Protein AF-A0A4S5EPX0-F1 (afdb_monomer_lite)

Structure (mmCIF, N/CA/C/O backbone):
data_AF-A0A4S5EPX0-F1
#
_entry.id   AF-A0A4S5EPX0-F1
#
loop_
_atom_site.group_PDB
_atom_site.id
_atom_site.type_symbol
_atom_site.label_atom_id
_atom_site.label_alt_id
_atom_site.label_comp_id
_atom_site.label_asym_id
_atom_site.label_entity_id
_atom_site.label_seq_id
_atom_site.pdbx_PDB_ins_code
_atom_site.Cartn_x
_atom_site.Cartn_y
_atom_site.Cartn_z
_atom_site.occupancy
_atom_site.B_iso_or_equiv
_atom_site.auth_seq_id
_atom_site.auth_comp_id
_atom_site.auth_asym_id
_atom_site.auth_atom_id
_atom_site.pdbx_PDB_model_num
ATOM 1 N N . GLN A 1 1 ? 5.563 -4.425 21.119 1.00 62.06 1 GLN A N 1
ATOM 2 C CA . GLN A 1 1 ? 5.662 -3.514 19.960 1.00 62.06 1 GLN A CA 1
ATOM 3 C C . GLN A 1 1 ? 6.724 -4.083 19.025 1.00 62.06 1 GLN A C 1
ATOM 5 O O . GLN A 1 1 ? 7.813 -4.364 19.507 1.00 62.06 1 GLN A O 1
ATOM 10 N N . LEU A 1 2 ? 6.410 -4.351 17.753 1.00 65.38 2 LEU A N 1
ATOM 11 C CA . LEU A 1 2 ? 7.421 -4.814 16.791 1.00 65.38 2 LEU A CA 1
ATOM 12 C C . LEU A 1 2 ? 8.367 -3.648 16.475 1.00 65.38 2 LEU A C 1
ATOM 14 O O . LEU A 1 2 ? 7.908 -2.526 16.257 1.00 65.38 2 LEU A O 1
ATOM 18 N N . SER A 1 3 ? 9.674 -3.898 16.496 1.00 77.19 3 SER A N 1
ATOM 19 C CA . SER A 1 3 ? 10.660 -2.917 16.033 1.00 77.19 3 SER A CA 1
ATOM 20 C C . SER A 1 3 ? 10.774 -2.985 14.509 1.00 77.19 3 SER A C 1
ATOM 22 O O . SER A 1 3 ? 10.504 -4.031 13.926 1.00 77.19 3 SER A O 1
ATOM 24 N N . ALA A 1 4 ? 11.236 -1.915 13.855 1.00 75.06 4 ALA A N 1
ATOM 25 C CA . ALA A 1 4 ? 11.455 -1.911 12.401 1.00 75.06 4 ALA A CA 1
ATOM 26 C C . ALA A 1 4 ? 12.429 -3.007 11.918 1.00 75.06 4 ALA A C 1
ATOM 28 O O . ALA A 1 4 ? 12.470 -3.319 10.733 1.00 75.06 4 ALA A O 1
ATOM 29 N N . ARG A 1 5 ? 13.228 -3.576 12.827 1.00 83.50 5 ARG A N 1
ATOM 30 C CA . ARG A 1 5 ? 14.191 -4.639 12.527 1.00 83.50 5 ARG A CA 1
ATOM 31 C C . ARG A 1 5 ? 13.637 -6.046 12.749 1.00 83.50 5 ARG A C 1
ATOM 33 O O . ARG A 1 5 ? 14.299 -6.999 12.357 1.00 83.50 5 ARG A O 1
ATOM 40 N N . GLU A 1 6 ? 12.462 -6.186 13.361 1.00 89.31 6 GLU A N 1
ATOM 41 C CA . GLU A 1 6 ? 11.845 -7.493 13.592 1.00 89.31 6 GLU A CA 1
ATOM 42 C C . GLU A 1 6 ? 10.976 -7.893 12.384 1.00 89.31 6 GLU A C 1
ATOM 44 O O . GLU A 1 6 ? 10.032 -7.168 12.056 1.00 89.31 6 GLU A O 1
ATOM 49 N N . PRO A 1 7 ? 11.242 -9.033 11.718 1.00 86.94 7 PRO A N 1
ATOM 50 C CA . PRO A 1 7 ? 10.445 -9.473 10.577 1.00 86.94 7 PRO A CA 1
ATOM 51 C C . PRO A 1 7 ? 8.996 -9.788 10.965 1.00 86.94 7 PRO A C 1
ATOM 53 O O . PRO A 1 7 ? 8.741 -10.575 11.881 1.00 86.94 7 PRO A O 1
ATOM 56 N N . TYR A 1 8 ? 8.032 -9.259 10.207 1.00 87.88 8 TYR A N 1
ATOM 57 C CA . TYR A 1 8 ? 6.623 -9.606 10.394 1.00 87.88 8 TYR A CA 1
ATOM 58 C C . TYR A 1 8 ? 6.371 -11.054 9.951 1.00 87.88 8 TYR A C 1
ATOM 60 O O . TYR A 1 8 ? 6.624 -11.425 8.803 1.00 87.88 8 TYR A O 1
ATOM 68 N N . ARG A 1 9 ? 5.878 -11.901 10.860 1.00 91.62 9 ARG A N 1
ATOM 69 C CA . ARG A 1 9 ? 5.500 -13.285 10.541 1.00 91.62 9 ARG A CA 1
ATOM 70 C C . ARG A 1 9 ? 4.156 -13.275 9.811 1.00 91.62 9 ARG A C 1
ATOM 72 O O . ARG A 1 9 ? 3.147 -12.896 10.397 1.00 91.62 9 ARG A O 1
ATOM 79 N N . LEU A 1 10 ? 4.141 -13.708 8.553 1.00 93.06 10 LEU A N 1
ATOM 80 C CA . LEU A 1 10 ? 2.912 -13.866 7.771 1.00 93.06 10 LEU A CA 1
ATOM 81 C C . LEU A 1 10 ? 2.394 -15.315 7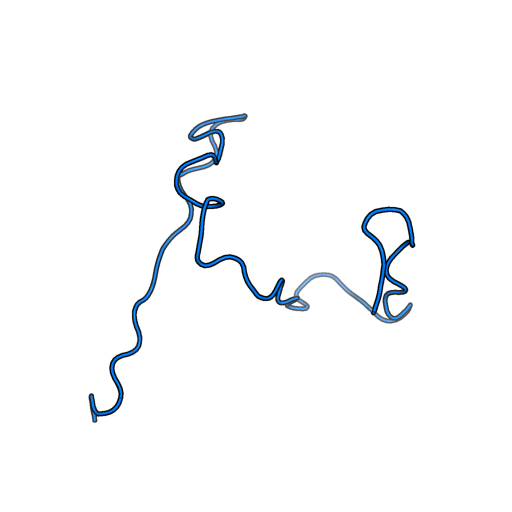.816 1.00 93.06 10 LEU A C 1
ATOM 83 O O . LEU A 1 10 ? 3.193 -16.246 7.969 1.00 93.06 10 LEU A O 1
ATOM 87 N N . PRO A 1 11 ? 1.073 -15.533 7.668 1.00 95.06 11 PRO A N 1
ATOM 88 C CA . PRO A 1 11 ? 0.503 -16.870 7.529 1.00 95.06 11 PRO A CA 1
ATOM 89 C C . PRO A 1 11 ? 1.053 -17.600 6.298 1.00 95.06 11 PRO A C 1
ATOM 91 O O . PRO A 1 11 ? 1.110 -17.040 5.207 1.00 95.06 11 PRO A O 1
ATOM 94 N N . ARG A 1 12 ? 1.405 -18.884 6.449 1.00 96.44 12 ARG A N 1
ATOM 95 C CA . ARG A 1 12 ? 1.901 -19.720 5.335 1.00 96.44 12 ARG A CA 1
ATOM 96 C C . ARG A 1 12 ? 0.832 -20.057 4.295 1.00 96.44 12 ARG A C 1
ATOM 98 O O . ARG A 1 12 ? 1.170 -20.500 3.208 1.00 96.44 12 ARG A O 1
ATOM 105 N N . SER A 1 13 ? -0.436 -19.880 4.646 1.00 97.31 13 SER A N 1
ATOM 106 C CA . SER A 1 13 ? -1.583 -20.133 3.779 1.00 97.31 13 SER A CA 1
ATOM 107 C C . SER A 1 13 ? -1.922 -18.960 2.857 1.00 97.31 13 SER A C 1
ATOM 109 O O . SER A 1 13 ? -2.942 -19.036 2.190 1.00 97.31 13 SER A O 1
ATOM 111 N N . LEU A 1 14 ? -1.142 -17.871 2.859 1.00 96.94 14 LEU A N 1
ATOM 112 C CA . LEU A 1 14 ? -1.401 -16.706 2.014 1.00 96.94 14 LEU A CA 1
ATOM 113 C C . LEU A 1 14 ? -1.292 -17.087 0.532 1.00 96.94 14 LEU A C 1
ATOM 115 O O . LEU A 1 14 ? -0.314 -17.713 0.115 1.00 96.94 14 LEU A O 1
ATOM 119 N N . THR A 1 15 ? -2.279 -16.686 -0.260 1.00 97.50 15 THR A N 1
ATOM 120 C CA . THR A 1 15 ? -2.368 -17.006 -1.687 1.00 97.50 15 THR A CA 1
ATOM 121 C C . THR A 1 15 ? -2.604 -15.754 -2.532 1.00 97.50 15 THR A C 1
ATOM 123 O O . THR A 1 15 ? -2.899 -14.670 -2.024 1.00 97.50 15 THR A O 1
ATOM 126 N N . ALA A 1 16 ? -2.450 -15.882 -3.851 1.00 97.81 16 ALA A N 1
ATOM 127 C CA . ALA A 1 16 ? -2.768 -14.796 -4.768 1.00 97.81 16 ALA A CA 1
ATOM 128 C C . ALA A 1 16 ? -4.261 -14.433 -4.682 1.00 97.81 16 ALA A C 1
ATOM 130 O O . ALA A 1 16 ? -5.124 -15.296 -4.809 1.00 97.81 16 ALA A O 1
ATOM 131 N N . GLY A 1 17 ? -4.554 -13.144 -4.505 1.00 97.44 17 GLY A N 1
ATOM 132 C CA . GLY A 1 17 ? -5.916 -12.624 -4.332 1.00 97.44 17 GLY A CA 1
ATOM 133 C C . GLY A 1 17 ? -6.246 -12.212 -2.896 1.00 97.44 17 GLY A C 1
ATOM 134 O O . GLY A 1 17 ? -7.154 -11.401 -2.699 1.00 97.44 17 GLY A O 1
ATOM 135 N N . ASP A 1 18 ? -5.475 -12.678 -1.911 1.00 97.75 18 ASP A N 1
ATOM 136 C CA . ASP A 1 18 ? -5.618 -12.234 -0.526 1.00 97.75 18 ASP A CA 1
ATOM 137 C C . ASP A 1 18 ? -5.246 -10.753 -0.371 1.00 97.75 18 ASP A C 1
ATOM 139 O O . ASP A 1 18 ? -4.362 -10.222 -1.051 1.00 97.75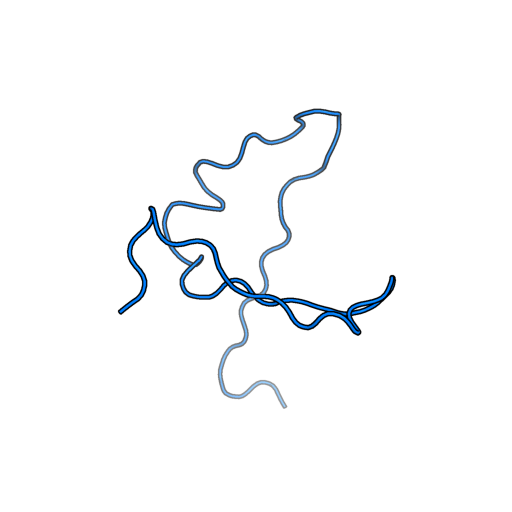 18 ASP A O 1
ATOM 143 N N . ARG A 1 19 ? -5.922 -10.067 0.557 1.00 96.44 19 ARG A N 1
ATOM 144 C CA . ARG A 1 19 ? -5.685 -8.647 0.851 1.00 96.44 19 ARG A CA 1
ATOM 145 C C . ARG A 1 19 ? -4.964 -8.493 2.181 1.00 96.44 19 ARG A C 1
ATOM 147 O O . ARG A 1 19 ? -5.383 -9.053 3.190 1.00 96.44 19 ARG A O 1
ATOM 154 N N . LEU A 1 20 ? -3.918 -7.672 2.188 1.00 93.62 20 LEU A N 1
ATOM 155 C CA . LEU A 1 20 ? -3.187 -7.277 3.389 1.00 93.62 20 LEU A CA 1
ATOM 156 C C . LEU A 1 20 ? -3.364 -5.778 3.630 1.00 93.62 20 LEU A C 1
ATOM 158 O O . LEU A 1 20 ? -3.354 -4.988 2.689 1.00 93.62 20 LEU A O 1
ATOM 162 N N . ALA A 1 21 ? -3.494 -5.393 4.898 1.00 93.69 21 ALA A N 1
ATOM 163 C CA . ALA A 1 21 ? -3.562 -3.998 5.310 1.00 93.69 21 ALA A CA 1
ATOM 164 C C . ALA A 1 21 ? -2.284 -3.608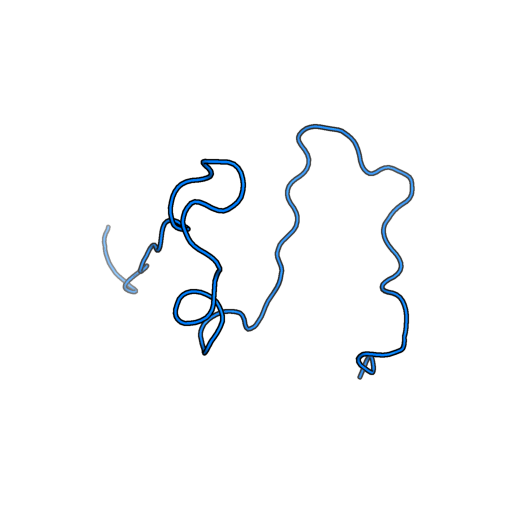 6.059 1.00 93.69 21 ALA A C 1
ATOM 166 O O . ALA A 1 21 ? -1.927 -4.226 7.064 1.00 93.69 21 ALA A O 1
ATOM 167 N N . ILE A 1 22 ? -1.615 -2.560 5.577 1.00 92.06 22 ILE A N 1
ATOM 168 C CA . ILE A 1 22 ? -0.545 -1.877 6.307 1.00 92.06 22 ILE A CA 1
ATOM 169 C C . ILE A 1 22 ? -1.185 -0.687 7.017 1.00 92.06 22 ILE A C 1
ATOM 171 O O . ILE A 1 22 ? -1.707 0.226 6.377 1.00 92.06 22 ILE A O 1
ATOM 175 N N . TRP A 1 23 ? -1.177 -0.723 8.345 1.00 91.94 23 TRP A N 1
ATOM 176 C CA . TRP A 1 23 ? -1.799 0.300 9.181 1.00 91.94 23 TRP A CA 1
ATOM 177 C C . TRP A 1 23 ? -0.903 1.534 9.340 1.00 91.94 23 TRP A C 1
ATOM 179 O O . TRP A 1 23 ? 0.294 1.491 9.065 1.00 91.94 23 TRP A O 1
ATOM 189 N N . SER A 1 24 ? -1.489 2.634 9.821 1.00 92.81 24 SER A N 1
ATOM 190 C CA . SER A 1 24 ? -0.775 3.883 10.138 1.00 92.81 24 SER A CA 1
ATOM 191 C C . SER A 1 24 ? -0.064 4.546 8.948 1.00 92.81 24 SER A C 1
ATOM 193 O O . SER A 1 24 ? 0.928 5.248 9.121 1.00 92.81 24 SER A O 1
ATOM 195 N N . THR A 1 25 ? -0.594 4.377 7.736 1.00 93.62 25 THR A N 1
ATOM 196 C CA . THR A 1 25 ? -0.037 4.940 6.491 1.00 93.62 25 THR A CA 1
ATOM 197 C C . THR A 1 25 ? -0.522 6.360 6.166 1.00 93.62 25 THR A C 1
ATOM 199 O O . THR A 1 25 ? -0.176 6.909 5.124 1.00 93.62 25 THR A O 1
ATOM 202 N N . GLY A 1 26 ? -1.308 6.988 7.048 1.00 93.88 26 GLY A N 1
ATOM 203 C CA . GLY A 1 26 ? -1.954 8.282 6.784 1.00 93.88 26 GLY A CA 1
ATOM 204 C C . GLY A 1 26 ? -1.008 9.484 6.672 1.00 93.88 26 GLY A C 1
ATOM 205 O O . GLY A 1 26 ? -1.372 10.484 6.063 1.00 93.88 26 GLY A O 1
ATOM 206 N N . ALA A 1 27 ? 0.206 9.395 7.219 1.00 95.44 27 ALA A N 1
ATOM 207 C CA . ALA A 1 27 ? 1.212 10.452 7.142 1.00 95.44 27 ALA A CA 1
ATOM 208 C C . ALA A 1 27 ? 2.436 9.982 6.348 1.00 95.44 27 ALA A C 1
ATOM 210 O O . ALA A 1 27 ? 2.834 8.821 6.446 1.00 95.44 27 ALA A O 1
ATOM 211 N N . TYR A 1 28 ? 3.031 10.895 5.576 1.00 93.50 28 TYR A N 1
ATOM 212 C CA . TYR A 1 28 ? 4.314 10.748 4.869 1.00 93.50 28 TYR A CA 1
ATOM 213 C C . TYR A 1 28 ? 4.440 9.599 3.855 1.00 93.50 28 TYR A C 1
ATOM 215 O O . TYR A 1 28 ? 5.473 9.490 3.210 1.00 93.50 28 TYR A O 1
ATOM 223 N N . ASN A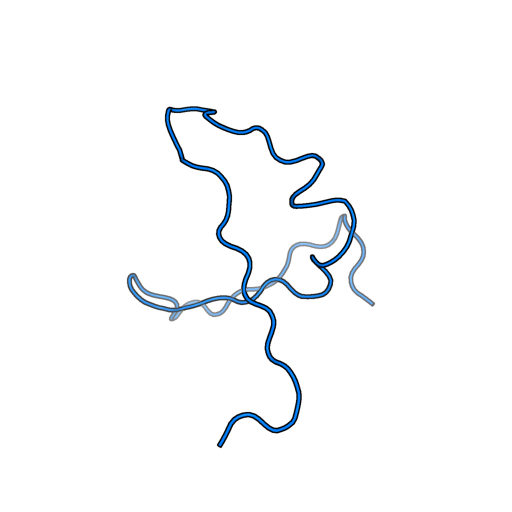 1 29 ? 3.424 8.756 3.659 1.00 93.44 29 ASN A N 1
ATOM 224 C CA . ASN A 1 29 ? 3.496 7.667 2.684 1.00 93.44 29 ASN A CA 1
ATOM 225 C C . ASN A 1 29 ? 3.106 8.147 1.287 1.00 93.44 29 ASN A C 1
ATOM 227 O O . ASN A 1 29 ? 3.915 8.058 0.372 1.00 93.44 29 ASN A O 1
ATOM 231 N N . SER A 1 30 ? 1.905 8.709 1.109 1.00 92.56 30 SER A N 1
ATOM 232 C CA . SER A 1 30 ? 1.484 9.203 -0.210 1.00 92.56 30 SER A CA 1
ATOM 233 C C . SER A 1 30 ? 2.302 10.408 -0.678 1.00 92.56 30 SER A C 1
ATOM 235 O O . SER A 1 30 ? 2.549 10.543 -1.871 1.00 92.56 30 SER A O 1
ATOM 237 N N . THR A 1 31 ? 2.766 11.255 0.247 1.00 92.06 31 THR A N 1
ATOM 238 C CA . THR A 1 31 ? 3.555 12.454 -0.075 1.00 92.06 31 THR A CA 1
ATOM 239 C C . THR A 1 31 ? 5.024 12.165 -0.375 1.00 92.06 31 THR A C 1
ATOM 241 O O . THR A 1 31 ? 5.664 12.985 -1.025 1.00 92.06 31 THR A O 1
ATOM 244 N N . LEU A 1 32 ? 5.562 11.025 0.076 1.00 92.56 32 LEU A N 1
ATOM 245 C CA . LEU A 1 32 ? 6.942 10.603 -0.208 1.00 92.56 32 LEU A CA 1
ATOM 246 C C . LEU A 1 32 ? 7.023 9.404 -1.164 1.00 92.56 32 LEU A C 1
ATOM 248 O O . LEU A 1 32 ? 8.122 8.943 -1.472 1.00 92.56 32 LEU A O 1
ATOM 252 N N . ALA A 1 33 ? 5.889 8.877 -1.632 1.00 91.56 33 ALA A N 1
ATOM 253 C CA . ALA A 1 33 ? 5.871 7.783 -2.592 1.00 91.56 33 ALA A CA 1
ATOM 254 C C . ALA A 1 33 ? 6.537 8.206 -3.909 1.00 91.56 33 ALA A C 1
ATOM 256 O O . ALA A 1 33 ? 6.270 9.281 -4.446 1.00 91.56 33 ALA A O 1
ATOM 257 N N . ALA A 1 34 ? 7.369 7.325 -4.468 1.00 91.31 34 ALA A N 1
ATOM 258 C CA . ALA A 1 34 ? 7.934 7.511 -5.799 1.00 91.31 34 ALA A CA 1
ATOM 259 C C . ALA A 1 34 ? 6.851 7.262 -6.864 1.00 91.31 34 ALA A C 1
ATOM 261 O O . ALA A 1 34 ? 6.598 6.126 -7.268 1.00 91.31 34 ALA A O 1
ATOM 262 N N . ILE A 1 35 ? 6.186 8.331 -7.298 1.00 90.94 35 ILE A N 1
ATOM 263 C CA . ILE A 1 35 ? 5.157 8.278 -8.344 1.00 90.94 35 ILE A CA 1
ATOM 264 C C . ILE A 1 35 ? 5.804 7.911 -9.688 1.00 90.94 35 ILE A C 1
ATOM 266 O O . ILE A 1 35 ? 6.903 8.372 -9.994 1.00 90.94 35 ILE A O 1
ATOM 270 N N . ALA A 1 36 ? 5.119 7.092 -10.496 1.00 91.31 36 ALA A N 1
ATOM 271 C CA . ALA A 1 36 ? 5.565 6.636 -11.817 1.00 91.31 36 ALA A CA 1
ATOM 272 C C . ALA A 1 36 ? 6.865 5.809 -11.826 1.00 91.31 36 ALA A C 1
ATOM 274 O O . ALA A 1 36 ? 7.384 5.491 -12.899 1.00 91.31 36 ALA A O 1
ATOM 275 N N . PHE A 1 37 ? 7.362 5.373 -10.663 1.00 93.25 37 PHE A N 1
ATOM 276 C CA . PHE A 1 37 ? 8.417 4.367 -10.613 1.00 93.25 37 PHE A CA 1
ATOM 277 C C . PHE A 1 37 ? 7.899 3.066 -11.246 1.00 93.25 37 PHE A C 1
ATOM 279 O O . PHE A 1 37 ? 6.858 2.543 -10.849 1.00 93.25 37 PHE A O 1
ATOM 286 N N . ASN A 1 38 ? 8.588 2.577 -12.281 1.00 95.00 38 ASN A N 1
ATOM 287 C CA . ASN A 1 38 ? 8.133 1.478 -13.147 1.00 95.00 38 ASN A CA 1
ATOM 288 C C . ASN A 1 38 ? 6.775 1.720 -13.842 1.00 95.00 38 ASN A C 1
ATOM 290 O O . ASN A 1 38 ? 6.081 0.766 -14.187 1.00 95.00 38 ASN A O 1
ATOM 294 N N . GLY A 1 39 ? 6.373 2.981 -14.036 1.00 94.56 39 GLY A N 1
ATOM 295 C CA . GLY A 1 39 ? 5.100 3.331 -14.677 1.00 94.56 39 GLY A CA 1
ATOM 296 C C . GLY A 1 39 ? 3.858 3.093 -13.809 1.00 94.56 39 GLY A C 1
ATOM 297 O O . GLY A 1 39 ? 2.743 3.173 -14.320 1.00 94.56 39 GLY A O 1
ATOM 298 N N . LEU A 1 40 ? 4.022 2.813 -12.510 1.00 93.94 40 LEU A N 1
ATOM 299 C CA . LEU A 1 40 ? 2.899 2.638 -11.587 1.00 93.94 40 LEU A CA 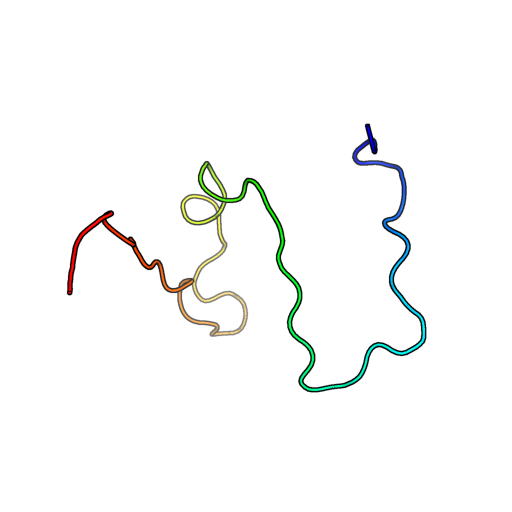1
ATOM 300 C C . LEU A 1 40 ? 2.234 3.994 -11.268 1.00 93.94 40 LEU A C 1
ATOM 302 O O . LEU A 1 40 ? 2.942 4.963 -10.970 1.00 93.94 40 LEU A O 1
ATOM 306 N N . PRO A 1 41 ? 0.891 4.092 -11.306 1.00 94.62 41 PRO A N 1
ATOM 307 C CA . PRO A 1 41 ? 0.190 5.331 -10.983 1.00 94.62 41 PRO A CA 1
ATOM 308 C C . PRO A 1 41 ? 0.327 5.677 -9.495 1.00 94.62 41 PRO A C 1
ATOM 310 O O . PRO A 1 41 ? 0.714 4.850 -8.669 1.00 94.62 41 PRO A O 1
ATOM 313 N N . ALA A 1 42 ? -0.029 6.912 -9.141 1.00 93.38 42 ALA A N 1
ATOM 314 C CA . ALA A 1 42 ? -0.121 7.313 -7.742 1.00 93.38 42 ALA A CA 1
ATOM 315 C C . ALA A 1 42 ? -1.145 6.450 -6.975 1.00 93.38 42 ALA A C 1
ATOM 317 O O . ALA A 1 42 ? -2.159 6.022 -7.531 1.00 93.38 42 ALA A O 1
ATOM 318 N N . LEU A 1 43 ? -0.889 6.225 -5.681 1.00 91.88 43 LEU A N 1
ATOM 319 C CA . LEU A 1 43 ? -1.800 5.492 -4.798 1.00 91.88 43 LEU A CA 1
ATOM 320 C C . LEU A 1 43 ? -3.143 6.221 -4.685 1.00 91.88 43 LEU A C 1
ATOM 322 O O . LEU A 1 43 ? -3.190 7.408 -4.361 1.00 91.88 43 LEU A O 1
ATOM 326 N N . THR A 1 44 ? -4.242 5.501 -4.903 1.00 93.81 44 THR A N 1
ATOM 327 C CA . THR A 1 44 ? -5.589 6.045 -4.712 1.00 93.81 44 THR A CA 1
ATOM 328 C C . THR A 1 44 ? -5.863 6.283 -3.229 1.00 93.81 44 THR A C 1
ATOM 330 O O . THR A 1 44 ? -5.617 5.413 -2.394 1.00 93.81 44 THR A O 1
ATOM 333 N N . GLN A 1 45 ? -6.399 7.459 -2.898 1.00 93.69 45 GLN A N 1
ATOM 334 C CA . GLN A 1 45 ? -6.807 7.809 -1.541 1.00 93.69 45 GLN A CA 1
ATOM 335 C C . GLN A 1 45 ? -8.331 7.890 -1.461 1.00 93.69 45 GLN A C 1
ATOM 337 O O . GLN A 1 45 ? -8.970 8.559 -2.270 1.00 93.69 45 GLN A O 1
ATOM 342 N N . HIS A 1 46 ? -8.904 7.221 -0.463 1.00 93.06 46 HIS A N 1
ATOM 343 C CA . HIS A 1 46 ? -10.331 7.264 -0.167 1.00 93.06 46 HIS A CA 1
ATOM 344 C C . HIS A 1 46 ? -10.532 7.845 1.229 1.00 93.06 46 HIS A C 1
ATOM 346 O O . HIS A 1 46 ? -9.846 7.450 2.172 1.00 93.06 46 HIS A O 1
ATOM 352 N N . VAL A 1 47 ? -11.483 8.767 1.360 1.00 93.19 47 VAL A N 1
ATOM 353 C CA . VAL A 1 47 ? -11.902 9.320 2.648 1.00 93.19 47 VAL A CA 1
ATOM 354 C C . VAL A 1 47 ? -13.299 8.797 2.933 1.00 93.19 47 VAL A C 1
ATOM 356 O O . VAL A 1 47 ? -14.226 9.052 2.170 1.00 93.19 47 VAL A O 1
ATOM 359 N N . LEU A 1 48 ? -13.435 8.040 4.019 1.00 90.38 48 LEU A N 1
ATOM 360 C CA . LEU A 1 48 ? -14.730 7.618 4.533 1.00 90.38 48 LEU A CA 1
ATOM 361 C C . LEU A 1 48 ? -15.143 8.618 5.610 1.00 90.38 48 LEU A C 1
ATOM 363 O O . LEU A 1 48 ? -14.561 8.648 6.694 1.00 90.38 48 LEU A O 1
ATOM 367 N N . THR A 1 49 ? -16.126 9.456 5.308 1.00 90.94 49 THR A N 1
ATOM 368 C CA . THR A 1 49 ? -16.754 10.315 6.313 1.00 90.94 49 THR A CA 1
ATOM 369 C C . THR A 1 49 ? -17.790 9.482 7.059 1.00 90.94 49 THR A C 1
ATOM 371 O O . THR A 1 49 ? -18.588 8.788 6.432 1.00 90.94 49 THR A O 1
ATOM 374 N N . ALA A 1 50 ? -17.801 9.529 8.392 1.00 73.38 50 ALA A N 1
ATOM 375 C CA . ALA A 1 50 ? -18.856 8.878 9.160 1.00 73.38 50 ALA A CA 1
ATOM 376 C C . ALA A 1 50 ? -20.213 9.515 8.796 1.00 73.38 50 ALA A C 1
ATOM 378 O O . ALA A 1 50 ? -20.458 10.666 9.149 1.00 73.38 50 ALA A O 1
ATOM 379 N N . GLY A 1 51 ? -21.070 8.785 8.069 1.00 66.44 51 GLY A N 1
ATOM 380 C CA . GLY A 1 51 ? -22.452 9.196 7.793 1.00 66.44 51 GLY A CA 1
ATOM 381 C C . GLY A 1 51 ? -22.839 9.498 6.341 1.00 66.44 51 GLY A C 1
ATOM 382 O O . GLY A 1 51 ? -23.825 10.200 6.138 1.00 66.44 51 GLY A O 1
ATOM 383 N N . THR A 1 52 ? -22.145 8.986 5.322 1.00 49.72 52 THR A N 1
ATOM 384 C CA . THR A 1 52 ? -22.824 8.811 4.021 1.00 49.72 52 THR A CA 1
ATOM 385 C C . THR A 1 52 ? -23.739 7.581 4.138 1.00 49.72 52 THR A C 1
ATOM 387 O O . THR A 1 52 ? -23.215 6.539 4.538 1.00 49.72 52 THR A O 1
ATOM 390 N N . PRO A 1 53 ? -25.066 7.680 3.913 1.00 57.12 53 PRO A N 1
ATOM 391 C CA . PRO A 1 53 ? -25.926 6.497 3.858 1.00 57.12 53 PRO A CA 1
ATOM 392 C C . PRO A 1 53 ? -25.501 5.536 2.742 1.00 57.12 53 PRO A C 1
ATOM 394 O O . PRO A 1 53 ? -24.910 6.010 1.742 1.00 57.12 53 PRO A O 1
#

Organism: NCBI:txid2699483

InterPro domains:
  IPR009006 Alanine racemase/group IV decarboxylase, C-terminal [G3DSA:2.40.37.10] (4-53)
  IPR009006 Alanine racemase/group IV decarboxylase, C-terminal [SSF50621] (6-51)

Foldseek 3Di:
DDDPPHDDDDDPPDDPPDDDDDPPCPPPNQV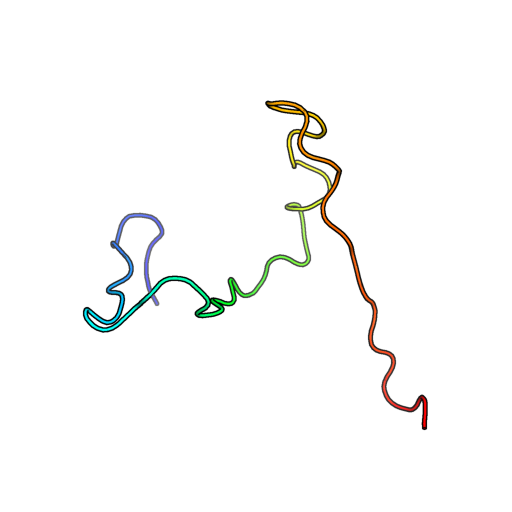VDPACPVHDHRDDDDDDDPDDD

Secondary structure (DSSP, 8-state):
---TTSPP---TT--TT------S-TTTSTTTS-TTGGGPPPPP-----TT--

Radius of gyration: 15.39 Å; chains: 1; bounding box: 40×33×35 Å

Sequence (53 aa):
QLSAREPYRLPRSLTAGDRLAIWSTGAYNSTLAAIAFNGLPALTQHVLTAGTP

pLDDT: mean 89.04, std 10.71, range [49.72, 97.81]